Protein AF-A0A520CD63-F1 (afdb_monomer_lite)

Structure (mmCIF, N/CA/C/O backbone):
data_AF-A0A520CD63-F1
#
_entry.id   AF-A0A520CD63-F1
#
loop_
_atom_site.group_PDB
_atom_site.id
_atom_site.type_symbol
_atom_site.label_atom_id
_atom_site.label_alt_id
_atom_site.label_comp_id
_atom_site.label_asym_id
_atom_site.label_entity_id
_atom_site.label_seq_id
_atom_site.pdbx_PDB_ins_code
_atom_site.Cartn_x
_atom_site.Cartn_y
_atom_site.Cartn_z
_atom_site.occupancy
_atom_site.B_iso_or_equiv
_atom_site.auth_seq_id
_atom_site.auth_comp_id
_atom_site.auth_asym_id
_atom_site.auth_atom_id
_atom_site.pdbx_PDB_model_num
ATOM 1 N N . ASP A 1 1 ? -8.439 4.304 -21.862 1.00 48.66 1 ASP A N 1
ATOM 2 C CA . ASP A 1 1 ? -7.295 4.084 -20.960 1.00 48.66 1 ASP A CA 1
ATOM 3 C C . ASP A 1 1 ? -7.666 4.312 -19.513 1.00 48.66 1 ASP A C 1
ATOM 5 O O . ASP A 1 1 ? -8.055 5.412 -19.145 1.00 48.66 1 ASP A O 1
ATOM 9 N N . ARG A 1 2 ? -7.609 3.262 -18.692 1.00 60.06 2 ARG A N 1
ATOM 10 C CA . ARG A 1 2 ? -7.637 3.384 -17.231 1.00 60.06 2 ARG A CA 1
ATOM 11 C C . ARG A 1 2 ? -6.219 3.055 -16.774 1.00 60.06 2 ARG A C 1
ATOM 13 O O . ARG A 1 2 ? -5.708 2.009 -17.158 1.00 60.06 2 ARG A O 1
ATOM 20 N N . GLY A 1 3 ? -5.561 3.977 -16.071 1.00 78.25 3 GLY A N 1
ATOM 21 C CA . GLY A 1 3 ? -4.210 3.750 -15.549 1.00 78.25 3 GLY A CA 1
ATOM 22 C C . GLY A 1 3 ? -4.167 2.604 -14.531 1.00 78.25 3 GLY A C 1
ATOM 23 O O . GLY A 1 3 ? -5.186 1.996 -14.220 1.00 78.25 3 GLY A O 1
ATOM 24 N N . ALA A 1 4 ? -2.996 2.344 -13.958 1.00 88.62 4 ALA A N 1
ATOM 25 C CA . ALA A 1 4 ? -2.793 1.285 -12.964 1.00 88.62 4 ALA A CA 1
ATOM 26 C C . ALA A 1 4 ? -3.147 1.706 -11.516 1.00 88.62 4 ALA A C 1
ATOM 28 O O . ALA A 1 4 ? -2.698 1.085 -10.555 1.00 88.62 4 ALA A O 1
ATOM 29 N N . GLN A 1 5 ? -3.948 2.767 -11.346 1.00 93.69 5 GLN A N 1
ATOM 30 C CA . GLN A 1 5 ? -4.421 3.204 -10.031 1.00 93.69 5 GLN A CA 1
ATOM 31 C C . GLN A 1 5 ? -5.537 2.280 -9.530 1.00 93.69 5 GLN A C 1
ATOM 33 O O . GLN A 1 5 ? -6.604 2.187 -10.142 1.00 93.69 5 GLN A O 1
ATOM 38 N N . LEU A 1 6 ? -5.333 1.712 -8.346 1.00 93.69 6 LEU A N 1
ATOM 39 C CA . LEU A 1 6 ? -6.331 1.014 -7.550 1.00 93.69 6 LEU A CA 1
ATOM 40 C C . LEU A 1 6 ? -6.822 1.924 -6.413 1.00 93.69 6 LEU A C 1
ATOM 42 O O . LEU A 1 6 ? -6.030 2.564 -5.724 1.00 93.69 6 LEU A O 1
ATOM 46 N N . SER A 1 7 ? -8.139 1.993 -6.217 1.00 95.81 7 SER A N 1
ATOM 47 C CA . SER A 1 7 ? -8.760 2.623 -5.044 1.00 95.81 7 SER A CA 1
ATOM 48 C C . SER A 1 7 ? -9.453 1.547 -4.220 1.00 95.81 7 SER A C 1
ATOM 50 O O . SER A 1 7 ? -10.301 0.825 -4.742 1.00 95.81 7 SER A O 1
ATOM 52 N N . ILE A 1 8 ? -9.085 1.446 -2.949 1.00 95.81 8 ILE A N 1
ATOM 53 C CA . ILE A 1 8 ? -9.609 0.475 -1.994 1.00 95.81 8 ILE A CA 1
ATOM 54 C C . ILE A 1 8 ? -10.459 1.244 -0.987 1.00 95.81 8 ILE A C 1
ATOM 56 O O . ILE A 1 8 ? -9.957 2.147 -0.324 1.00 95.81 8 ILE A O 1
ATOM 60 N N . ILE A 1 9 ? -11.739 0.892 -0.881 1.00 97.31 9 ILE A N 1
ATOM 61 C CA . ILE A 1 9 ? -12.631 1.429 0.153 1.00 97.31 9 ILE A CA 1
ATOM 62 C C . ILE A 1 9 ? -12.412 0.607 1.427 1.00 97.31 9 ILE A C 1
ATOM 64 O O . ILE A 1 9 ? -12.785 -0.567 1.483 1.00 97.31 9 ILE A O 1
ATOM 68 N N . ALA A 1 10 ? -11.804 1.219 2.437 1.00 95.50 10 ALA A N 1
ATOM 69 C CA . ALA A 1 10 ? -11.494 0.626 3.729 1.00 95.50 10 ALA A CA 1
ATOM 70 C C . ALA A 1 10 ? -12.538 1.062 4.769 1.00 95.50 10 ALA A C 1
ATOM 72 O O . ALA A 1 10 ? -12.335 2.003 5.532 1.00 95.50 10 ALA A O 1
ATOM 73 N N . LYS A 1 11 ? -13.675 0.355 4.781 1.00 93.12 11 LYS A N 1
ATOM 74 C CA . LYS A 1 11 ? -14.866 0.696 5.585 1.00 93.12 11 LYS A CA 1
ATOM 75 C C . LYS A 1 11 ? -14.648 0.699 7.100 1.00 93.12 11 LYS A C 1
ATOM 77 O O . LYS A 1 11 ? -15.463 1.273 7.813 1.00 93.12 11 LYS A O 1
ATOM 82 N N . ASP A 1 12 ? -13.614 0.016 7.578 1.00 94.25 12 ASP A N 1
ATOM 83 C CA . ASP A 1 12 ? -13.303 -0.100 8.999 1.00 94.25 12 ASP A CA 1
ATOM 84 C C . ASP A 1 12 ? -11.801 0.078 9.225 1.00 94.25 12 ASP A C 1
ATOM 86 O O . ASP A 1 12 ? -10.993 -0.421 8.436 1.00 94.25 12 ASP A O 1
ATOM 90 N N . LYS A 1 13 ? -11.449 0.839 10.268 1.00 96.06 13 LYS A N 1
ATOM 91 C CA . LYS A 1 13 ? -10.076 1.223 10.645 1.00 96.06 13 LYS A CA 1
ATOM 92 C C . LYS A 1 13 ? -9.188 1.638 9.455 1.00 96.06 13 LYS A C 1
ATOM 94 O O . LYS A 1 13 ? -7.978 1.419 9.460 1.00 96.06 13 LYS A O 1
ATOM 99 N N . GLY A 1 14 ? -9.765 2.242 8.411 1.00 95.75 14 GLY A N 1
ATOM 100 C CA . GLY A 1 14 ? -9.070 2.455 7.136 1.00 95.75 14 GLY A CA 1
ATOM 101 C C . GLY A 1 14 ? -7.821 3.326 7.255 1.00 95.75 14 GLY A C 1
ATOM 102 O O . GLY A 1 14 ? -6.796 3.017 6.647 1.00 95.75 14 GLY A O 1
ATOM 103 N N . LYS A 1 15 ? -7.881 4.369 8.090 1.00 96.69 15 LYS A N 1
ATOM 104 C CA . LYS A 1 15 ?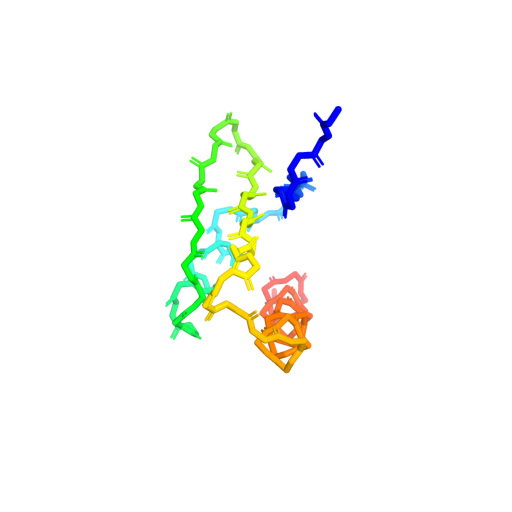 -6.738 5.251 8.339 1.00 96.69 15 LYS A CA 1
ATOM 105 C C . LYS A 1 15 ? -5.606 4.524 9.068 1.00 96.69 15 LYS A C 1
ATOM 107 O O . LYS A 1 15 ? -4.455 4.675 8.680 1.00 96.69 15 LYS A O 1
ATOM 112 N N . GLU A 1 16 ? -5.931 3.670 10.037 1.00 97.62 16 GLU A N 1
ATOM 113 C CA . GLU A 1 16 ? -4.944 2.836 10.736 1.00 97.62 16 GLU A CA 1
ATOM 114 C C . GLU A 1 16 ? -4.290 1.835 9.779 1.00 97.62 16 GLU A C 1
ATOM 116 O O . GLU A 1 16 ? -3.074 1.658 9.802 1.00 97.62 16 GLU A O 1
ATOM 121 N N . VAL A 1 17 ? -5.075 1.207 8.894 1.00 97.44 17 VAL A N 1
ATOM 122 C CA . VAL A 1 17 ? -4.537 0.315 7.854 1.00 97.44 17 VAL A CA 1
ATOM 123 C C . VAL A 1 17 ? -3.606 1.079 6.915 1.00 97.44 17 VAL A C 1
ATOM 125 O O . VAL A 1 17 ? -2.524 0.586 6.606 1.00 97.44 17 VAL A O 1
ATOM 128 N N . PHE A 1 18 ? -3.984 2.286 6.492 1.00 97.69 18 PHE A N 1
ATOM 129 C CA . PHE A 1 18 ? -3.132 3.147 5.672 1.00 97.69 18 PHE A CA 1
ATOM 130 C C . PHE A 1 18 ? -1.823 3.521 6.378 1.00 97.69 18 PHE A C 1
ATOM 132 O O . PHE A 1 18 ? -0.752 3.400 5.784 1.00 97.69 18 PHE A O 1
ATOM 139 N N . ASP A 1 19 ? -1.890 3.931 7.643 1.00 97.38 19 ASP A N 1
ATOM 140 C CA . ASP A 1 19 ? -0.706 4.289 8.425 1.00 97.38 19 ASP A CA 1
ATOM 141 C C . ASP A 1 19 ? 0.204 3.062 8.632 1.00 97.38 19 ASP A C 1
ATOM 143 O O . ASP A 1 19 ? 1.420 3.152 8.471 1.00 97.38 19 ASP A O 1
ATOM 147 N N . GLY A 1 20 ? -0.374 1.875 8.845 1.00 97.31 20 GLY A N 1
ATOM 148 C CA . GLY A 1 20 ? 0.375 0.618 8.903 1.00 97.31 20 GLY A CA 1
ATOM 149 C C . GLY A 1 20 ? 1.052 0.237 7.578 1.00 97.31 20 GLY A C 1
ATOM 150 O O . GLY A 1 20 ? 2.151 -0.317 7.589 1.00 97.31 20 GLY A O 1
ATOM 151 N N . LEU A 1 21 ? 0.450 0.545 6.423 1.00 97.44 21 LEU A N 1
ATOM 152 C CA . LEU A 1 21 ? 1.116 0.387 5.121 1.00 97.44 21 LEU A CA 1
ATOM 153 C C . LEU A 1 21 ? 2.310 1.338 4.987 1.00 97.44 21 LEU A C 1
ATOM 155 O O . LEU A 1 21 ? 3.376 0.918 4.532 1.00 97.44 21 LEU A O 1
ATOM 159 N N . PHE A 1 22 ? 2.153 2.588 5.429 1.00 96.69 22 PHE A N 1
ATOM 16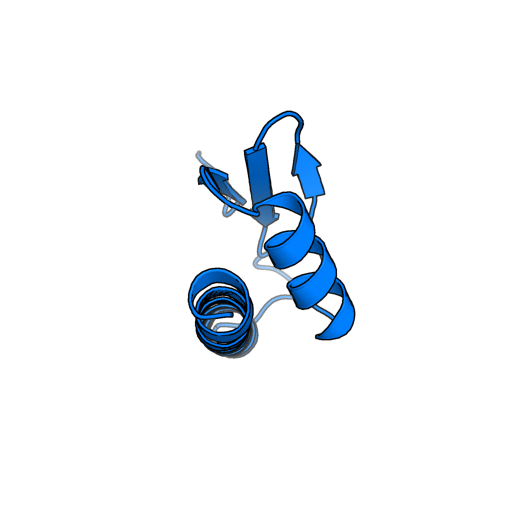0 C CA . PHE A 1 22 ? 3.223 3.584 5.420 1.00 96.69 22 PHE A CA 1
ATOM 161 C C . PHE A 1 22 ? 4.423 3.144 6.276 1.00 96.69 22 PHE A C 1
ATOM 163 O O . PHE A 1 22 ? 5.566 3.254 5.834 1.00 96.69 22 PHE A O 1
ATOM 170 N N . GLU A 1 23 ? 4.178 2.551 7.449 1.00 96.75 23 GLU A N 1
ATOM 171 C CA . GLU A 1 23 ? 5.221 1.948 8.298 1.00 96.75 23 GLU A CA 1
ATOM 172 C C . GLU A 1 23 ? 5.963 0.779 7.625 1.00 96.75 23 GLU A C 1
ATOM 174 O O . GLU A 1 23 ? 7.111 0.499 7.964 1.00 96.75 23 GLU A O 1
ATOM 179 N N . ASN A 1 24 ? 5.335 0.109 6.654 1.00 95.62 24 ASN A N 1
ATOM 180 C CA . ASN A 1 24 ? 5.949 -0.941 5.834 1.00 95.62 24 ASN A CA 1
ATOM 181 C C . ASN A 1 24 ? 6.528 -0.395 4.514 1.00 95.62 24 ASN A C 1
ATOM 183 O O . ASN A 1 24 ? 6.766 -1.162 3.583 1.00 95.62 24 ASN A O 1
ATOM 187 N N . TYR A 1 25 ? 6.769 0.919 4.431 1.00 95.12 25 TYR A N 1
ATOM 188 C CA . TYR A 1 25 ? 7.339 1.614 3.270 1.00 95.12 25 TYR A CA 1
ATOM 189 C C . TYR A 1 25 ? 6.489 1.538 1.991 1.00 95.12 25 TYR A C 1
ATOM 191 O O . TYR A 1 25 ? 6.993 1.769 0.891 1.00 95.12 25 TYR A O 1
ATOM 199 N N . ILE A 1 26 ? 5.189 1.264 2.118 1.00 96.81 26 ILE A N 1
ATOM 200 C CA . ILE A 1 26 ? 4.249 1.276 0.995 1.00 96.81 26 ILE A CA 1
ATOM 201 C C . ILE A 1 26 ? 3.620 2.659 0.915 1.00 96.81 26 ILE A C 1
ATOM 203 O O . ILE A 1 26 ? 2.817 3.056 1.760 1.00 96.81 26 ILE A O 1
ATOM 207 N N . LEU A 1 27 ? 4.002 3.399 -0.123 1.00 94.81 27 LEU A N 1
ATOM 208 C CA . LEU A 1 27 ? 3.542 4.762 -0.343 1.00 94.81 27 LEU A CA 1
ATOM 209 C C . LEU A 1 27 ? 2.275 4.773 -1.202 1.00 94.81 27 LEU A C 1
ATOM 211 O O . LEU A 1 27 ? 2.219 4.184 -2.281 1.00 94.81 27 LEU A O 1
ATOM 215 N N . GLY A 1 28 ? 1.268 5.492 -0.722 1.00 94.31 28 GLY A N 1
ATOM 216 C CA . GLY A 1 28 ? -0.007 5.697 -1.393 1.00 94.31 28 GLY A CA 1
ATOM 217 C C . GLY A 1 28 ? -0.618 7.039 -1.015 1.00 94.31 28 GLY A C 1
ATOM 218 O O . GLY A 1 28 ? 0.008 7.855 -0.341 1.00 94.31 28 GLY A O 1
ATOM 219 N N . ASP A 1 29 ? -1.858 7.251 -1.438 1.00 95.56 29 ASP A N 1
ATOM 220 C CA . ASP A 1 29 ? -2.635 8.447 -1.115 1.00 95.56 29 ASP A CA 1
ATOM 221 C C . ASP A 1 29 ? -3.854 8.070 -0.265 1.00 95.56 29 ASP A C 1
ATOM 223 O O . ASP A 1 29 ? -4.558 7.099 -0.563 1.00 95.56 29 ASP A O 1
ATOM 227 N N . TRP A 1 30 ? -4.090 8.833 0.802 1.00 97.25 30 TRP A N 1
ATOM 228 C CA . TRP A 1 30 ? -5.282 8.704 1.636 1.00 97.25 30 TRP A CA 1
ATOM 229 C C . TRP A 1 30 ? -6.328 9.715 1.187 1.00 97.25 30 TRP A C 1
ATOM 231 O O . TRP A 1 30 ? -6.066 10.912 1.054 1.00 97.25 30 TRP A O 1
ATOM 241 N N . ARG A 1 31 ? -7.545 9.231 0.976 1.00 97.31 31 ARG A N 1
ATOM 242 C CA . ARG A 1 31 ? -8.673 10.023 0.511 1.00 97.31 31 ARG A CA 1
ATOM 243 C C . ARG A 1 31 ? -9.802 9.895 1.515 1.00 97.31 31 ARG A C 1
ATOM 245 O O . ARG A 1 31 ? -10.404 8.834 1.648 1.00 97.31 31 ARG A O 1
ATOM 252 N N . GLU A 1 32 ? -10.106 11.012 2.166 1.00 95.00 32 GLU A N 1
ATOM 253 C CA . GLU A 1 32 ? -11.241 11.103 3.078 1.00 95.00 32 GLU A CA 1
ATOM 254 C C . GLU A 1 32 ? -12.556 10.681 2.385 1.00 95.00 32 GLU A C 1
ATOM 256 O O . GLU A 1 32 ? -12.778 11.058 1.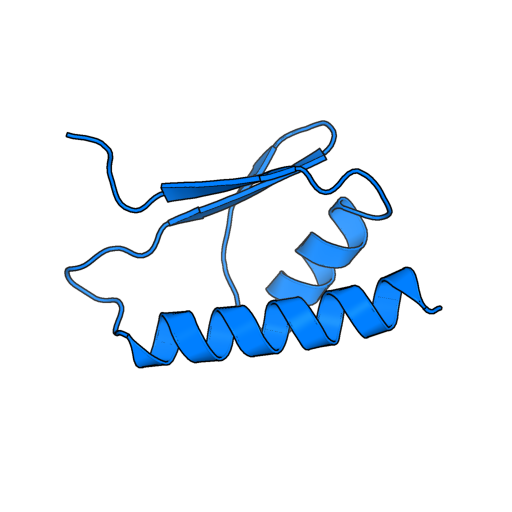223 1.00 95.00 32 GLU A O 1
ATOM 261 N N . PRO A 1 33 ? -13.447 9.956 3.085 1.00 94.81 33 PRO A N 1
ATOM 262 C CA . PRO A 1 33 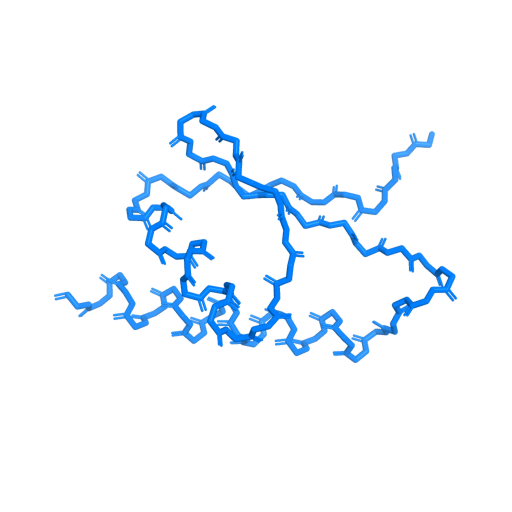? -13.304 9.520 4.481 1.00 94.81 33 PRO A CA 1
ATOM 263 C C . PRO A 1 33 ? -12.608 8.158 4.673 1.00 94.81 33 PRO A C 1
ATOM 265 O O . PRO A 1 33 ? -12.225 7.834 5.791 1.00 94.81 33 PRO A O 1
ATOM 268 N N . ASP A 1 34 ? -12.494 7.327 3.636 1.00 97.12 34 ASP A N 1
ATOM 269 C CA . ASP A 1 34 ? -12.248 5.889 3.818 1.00 97.12 34 ASP A CA 1
ATOM 270 C C . ASP A 1 34 ? -11.519 5.208 2.648 1.00 97.12 34 ASP A C 1
ATOM 272 O O . ASP A 1 34 ? -11.580 3.986 2.499 1.00 97.12 34 ASP A O 1
ATOM 276 N N . VAL A 1 35 ? -10.833 5.963 1.788 1.00 97.88 35 VAL A N 1
ATOM 277 C CA . VAL A 1 35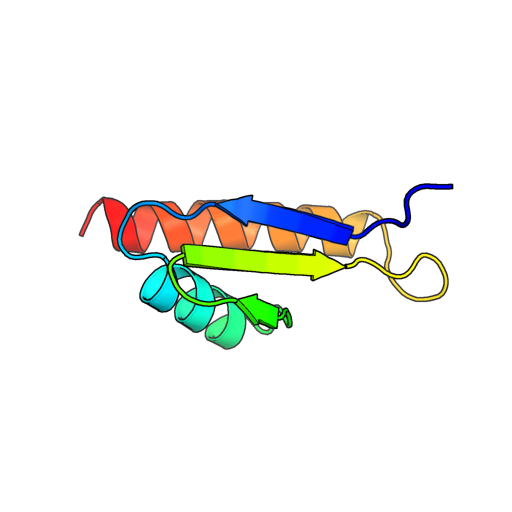 ? -10.247 5.418 0.558 1.00 97.88 35 VAL A CA 1
ATOM 278 C C . VAL A 1 35 ? -8.721 5.441 0.591 1.00 97.88 35 VAL A C 1
ATOM 280 O O . VAL A 1 35 ? -8.094 6.491 0.709 1.00 97.88 35 VAL A O 1
ATOM 283 N N . ILE A 1 36 ? -8.118 4.272 0.366 1.00 97.69 36 ILE A N 1
ATOM 284 C CA . ILE A 1 36 ? -6.682 4.110 0.113 1.00 97.69 36 ILE A CA 1
ATOM 285 C C . ILE A 1 36 ? -6.453 4.032 -1.393 1.00 97.69 36 ILE A C 1
ATOM 287 O O . ILE A 1 36 ? -7.096 3.244 -2.091 1.00 97.69 36 ILE A O 1
ATOM 291 N N . ARG A 1 37 ? -5.512 4.819 -1.910 1.00 97.31 37 ARG A N 1
ATOM 292 C CA . ARG A 1 37 ? -5.092 4.777 -3.311 1.00 97.31 37 ARG A CA 1
ATOM 293 C C . ARG A 1 37 ? -3.666 4.284 -3.449 1.00 97.31 37 ARG A C 1
ATOM 295 O O . ARG A 1 37 ? -2.748 4.839 -2.854 1.00 97.31 37 ARG A O 1
ATOM 302 N N . LEU A 1 38 ? -3.491 3.295 -4.317 1.00 96.00 38 LEU A N 1
ATOM 303 C CA . LEU A 1 38 ? -2.194 2.767 -4.724 1.00 96.00 38 LEU A CA 1
ATOM 304 C C . LEU A 1 38 ? -2.102 2.840 -6.244 1.00 96.00 38 LEU A C 1
ATOM 306 O O . LEU A 1 38 ? -3.039 2.462 -6.943 1.00 96.00 38 LEU A O 1
ATOM 310 N N . SER A 1 39 ? -0.989 3.349 -6.761 1.00 95.19 39 SER A N 1
ATOM 311 C CA . SER A 1 39 ? -0.762 3.470 -8.204 1.00 95.19 39 SER A CA 1
ATOM 312 C C . SER A 1 39 ? 0.612 2.932 -8.544 1.00 95.19 39 SER A C 1
ATOM 314 O O . SER A 1 39 ? 1.605 3.634 -8.378 1.00 95.19 39 SER A O 1
ATOM 316 N N . ALA A 1 40 ? 0.663 1.696 -9.034 1.00 94.38 40 ALA A N 1
ATOM 317 C CA . ALA A 1 40 ? 1.895 1.165 -9.594 1.00 94.38 40 ALA A CA 1
ATOM 318 C C . ALA A 1 40 ? 2.178 1.882 -10.919 1.00 94.38 40 ALA A C 1
ATOM 320 O O . ALA A 1 40 ? 1.308 1.965 -11.787 1.00 94.38 40 ALA A O 1
ATOM 321 N N . VAL A 1 41 ? 3.382 2.409 -11.092 1.00 93.56 41 VAL A N 1
ATOM 322 C CA . VAL A 1 41 ? 3.798 3.046 -12.337 1.00 93.56 41 VAL A CA 1
ATOM 323 C C . VAL A 1 41 ? 4.642 2.055 -13.136 1.00 93.56 41 VAL A C 1
ATOM 325 O O . VAL A 1 41 ? 5.727 1.685 -12.688 1.00 93.56 41 VAL A O 1
ATOM 328 N N . PRO A 1 42 ? 4.191 1.642 -14.339 1.00 91.12 42 PRO A N 1
ATOM 329 C CA . PRO A 1 42 ? 4.826 0.554 -15.088 1.00 91.12 42 PRO A CA 1
ATOM 330 C C . PRO A 1 42 ? 6.307 0.760 -15.415 1.00 91.12 42 PRO A C 1
ATOM 332 O O . PRO A 1 42 ? 7.018 -0.206 -15.655 1.00 91.12 42 PRO A O 1
ATOM 335 N N . LEU A 1 43 ? 6.772 2.013 -15.458 1.00 94.44 43 LEU A N 1
ATOM 336 C CA . LEU A 1 43 ? 8.158 2.331 -15.796 1.00 94.44 43 LEU A CA 1
ATOM 337 C C . LEU A 1 43 ? 9.150 1.908 -14.702 1.00 94.44 43 LEU A C 1
ATOM 339 O O . LEU A 1 43 ? 10.309 1.649 -15.013 1.00 94.44 43 LEU A O 1
ATOM 343 N N . TYR A 1 44 ? 8.720 1.875 -13.439 1.00 94.12 44 TYR A N 1
ATOM 344 C CA . TYR A 1 44 ? 9.625 1.680 -12.303 1.00 94.12 44 TYR A CA 1
ATOM 345 C C . TYR A 1 44 ? 9.080 0.775 -11.197 1.00 94.12 44 TYR A C 1
ATOM 347 O O . TYR A 1 44 ? 9.776 0.561 -10.210 1.00 94.12 44 TYR A O 1
ATOM 355 N N . ASN A 1 45 ? 7.872 0.230 -11.344 1.00 95.88 45 ASN A N 1
ATOM 356 C CA . ASN A 1 45 ? 7.375 -0.823 -10.469 1.00 95.88 45 ASN A CA 1
ATOM 357 C C . ASN A 1 45 ? 7.411 -2.176 -11.171 1.00 95.88 45 ASN A C 1
ATOM 359 O O . ASN A 1 45 ? 7.033 -2.309 -12.335 1.00 95.88 45 ASN A O 1
ATOM 363 N N . SER A 1 46 ? 7.847 -3.183 -10.427 1.00 96.81 46 SER A N 1
ATOM 364 C CA . SER A 1 46 ? 7.880 -4.576 -10.845 1.00 96.81 46 SER A CA 1
ATOM 365 C C . SER A 1 46 ? 6.621 -5.326 -10.398 1.00 96.81 46 SER A C 1
ATOM 367 O O . SER A 1 46 ? 5.860 -4.878 -9.537 1.00 96.81 46 SER A O 1
ATOM 369 N N . PHE A 1 47 ? 6.402 -6.516 -10.961 1.00 96.44 47 PHE A N 1
ATOM 370 C CA . PHE A 1 47 ? 5.371 -7.428 -10.455 1.00 96.44 47 PHE A CA 1
ATOM 371 C C . PHE A 1 47 ? 5.665 -7.904 -9.024 1.00 96.44 47 PHE A C 1
ATOM 373 O O . PHE A 1 47 ? 4.732 -8.169 -8.269 1.00 96.44 47 PHE A O 1
ATOM 380 N N . GLU A 1 48 ? 6.942 -7.977 -8.639 1.00 97.88 48 GLU A N 1
ATOM 381 C CA . GLU A 1 48 ? 7.362 -8.316 -7.278 1.00 97.88 48 GLU A CA 1
ATOM 382 C C . GLU A 1 48 ? 6.962 -7.220 -6.282 1.00 97.88 48 GLU A C 1
ATOM 384 O O . GLU A 1 48 ? 6.401 -7.540 -5.237 1.00 97.88 48 GLU A O 1
ATOM 389 N N . ASP A 1 49 ? 7.113 -5.937 -6.635 1.00 96.25 49 ASP A N 1
ATOM 390 C CA . ASP A 1 49 ? 6.664 -4.820 -5.786 1.00 96.25 49 ASP A CA 1
ATOM 391 C C . ASP A 1 49 ? 5.159 -4.906 -5.499 1.00 96.25 49 ASP A C 1
ATOM 393 O O . ASP A 1 49 ? 4.708 -4.674 -4.375 1.00 96.25 49 ASP A O 1
ATOM 397 N N . ILE A 1 50 ? 4.368 -5.271 -6.514 1.00 96.06 50 ILE A N 1
ATOM 398 C CA . ILE A 1 50 ? 2.916 -5.447 -6.389 1.00 96.06 50 ILE A CA 1
ATOM 399 C C . ILE A 1 50 ? 2.596 -6.630 -5.471 1.00 96.06 50 ILE A C 1
ATOM 401 O O . ILE A 1 50 ? 1.723 -6.517 -4.610 1.00 96.06 5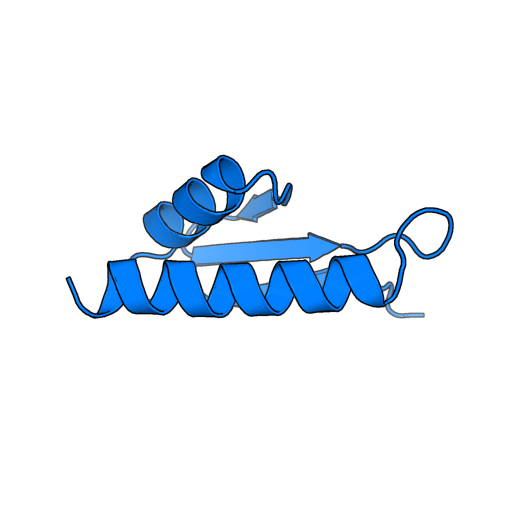0 ILE A O 1
ATOM 405 N N . TYR A 1 51 ? 3.304 -7.749 -5.630 1.00 97.62 51 TYR A N 1
ATOM 406 C CA . TYR A 1 51 ? 3.135 -8.924 -4.778 1.00 97.62 51 TYR A CA 1
ATOM 407 C C . TYR A 1 51 ? 3.455 -8.605 -3.310 1.00 97.62 51 TYR A C 1
ATOM 409 O O . TYR A 1 51 ? 2.623 -8.837 -2.434 1.00 97.62 51 TYR A O 1
ATOM 417 N N . LEU A 1 52 ? 4.613 -7.992 -3.049 1.00 97.44 52 LEU A N 1
ATOM 418 C CA . LEU A 1 52 ? 5.036 -7.589 -1.705 1.00 97.44 52 LEU A CA 1
ATOM 419 C C . LEU A 1 52 ? 4.071 -6.569 -1.084 1.00 97.44 52 LEU A C 1
ATOM 421 O O . LEU A 1 52 ? 3.753 -6.663 0.102 1.00 97.44 52 LEU A O 1
ATOM 425 N N . THR A 1 53 ? 3.543 -5.642 -1.889 1.00 97.31 53 THR A N 1
ATOM 426 C CA . THR A 1 53 ? 2.496 -4.705 -1.457 1.00 97.31 53 THR A CA 1
ATOM 427 C C . THR A 1 53 ? 1.224 -5.440 -1.026 1.00 97.31 53 THR A C 1
ATOM 429 O O . THR A 1 53 ? 0.638 -5.104 0.003 1.00 97.31 53 THR A O 1
ATOM 432 N N . GLY A 1 54 ? 0.800 -6.457 -1.782 1.00 96.75 54 GLY A N 1
ATOM 433 C CA . GLY A 1 54 ? -0.355 -7.293 -1.446 1.00 96.75 54 GLY A CA 1
ATOM 434 C C . GLY A 1 54 ? -0.169 -8.070 -0.140 1.00 96.75 54 GLY A C 1
ATOM 435 O O . GLY A 1 54 ? -1.055 -8.054 0.715 1.00 96.75 54 GLY A O 1
ATOM 436 N N . GLU A 1 55 ? 0.999 -8.684 0.050 1.00 98.19 55 GLU A N 1
ATOM 437 C CA . GLU A 1 55 ? 1.348 -9.419 1.274 1.00 98.19 55 GLU A CA 1
ATOM 438 C C . GLU A 1 55 ? 1.355 -8.509 2.510 1.00 98.19 55 GLU A C 1
ATOM 440 O O . GLU A 1 55 ? 0.794 -8.843 3.558 1.00 98.19 55 GLU A O 1
ATOM 445 N N . ALA A 1 56 ? 1.948 -7.322 2.389 1.00 97.75 56 ALA A N 1
ATOM 446 C CA . ALA A 1 56 ? 1.953 -6.340 3.464 1.00 97.75 56 ALA A CA 1
ATOM 447 C C . ALA A 1 56 ? 0.540 -5.830 3.779 1.00 97.75 56 ALA A C 1
ATOM 449 O O . ALA A 1 56 ? 0.175 -5.754 4.952 1.00 97.75 56 ALA A O 1
ATOM 450 N N . LEU A 1 57 ? -0.282 -5.549 2.760 1.00 97.25 57 LEU A N 1
ATOM 451 C CA . LEU A 1 57 ? -1.681 -5.164 2.947 1.00 97.25 57 LEU A CA 1
ATOM 452 C C . LEU A 1 57 ? -2.469 -6.241 3.694 1.00 97.25 57 LEU A C 1
ATOM 454 O O . LEU A 1 57 ? -3.199 -5.922 4.636 1.00 97.25 57 LEU A O 1
ATOM 458 N N . LEU A 1 58 ? -2.301 -7.510 3.323 1.00 97.31 58 LEU A N 1
ATOM 459 C CA . LEU A 1 58 ? -2.938 -8.630 4.009 1.00 97.31 58 LEU A CA 1
ATOM 460 C C . LEU A 1 58 ? -2.501 -8.699 5.478 1.00 97.31 58 LEU A C 1
ATOM 462 O O . LEU A 1 58 ? -3.340 -8.730 6.375 1.00 97.31 58 LEU A O 1
ATOM 466 N N . LYS A 1 59 ? -1.192 -8.661 5.736 1.00 97.81 59 LYS A N 1
ATOM 467 C CA . LYS A 1 59 ? -0.633 -8.737 7.091 1.00 97.81 59 LYS A CA 1
ATOM 468 C C . LYS A 1 59 ? -1.081 -7.571 7.977 1.00 97.81 59 LYS A C 1
ATOM 470 O O . LYS A 1 59 ? -1.475 -7.788 9.123 1.00 97.81 59 LYS A O 1
ATOM 475 N N . VAL A 1 60 ? -1.016 -6.340 7.466 1.00 97.50 60 VAL A N 1
ATOM 476 C CA . VAL A 1 60 ? -1.399 -5.120 8.195 1.00 97.50 60 VAL A CA 1
ATOM 477 C C . VAL A 1 60 ? -2.896 -5.120 8.488 1.00 97.50 60 VAL A C 1
ATOM 479 O O . VAL A 1 60 ? -3.288 -4.932 9.639 1.00 97.50 60 VAL A O 1
ATOM 482 N N . SER A 1 61 ? -3.729 -5.394 7.480 1.00 96.12 61 SER A N 1
ATOM 483 C CA . SER A 1 61 ? -5.184 -5.437 7.661 1.00 96.12 61 SER A CA 1
ATOM 484 C C . SER A 1 61 ? -5.600 -6.516 8.658 1.00 96.12 61 SER A C 1
ATOM 486 O O . SER A 1 61 ? -6.369 -6.226 9.566 1.00 96.12 61 SER A O 1
ATOM 488 N N . GLN A 1 62 ? -5.037 -7.725 8.584 1.00 96.62 62 GLN A N 1
ATOM 489 C CA . GLN A 1 62 ? -5.315 -8.776 9.566 1.00 96.62 62 GLN A CA 1
ATOM 490 C C . GLN A 1 62 ? -4.886 -8.381 10.979 1.00 96.62 62 GLN A C 1
ATOM 492 O O . GLN A 1 62 ? -5.627 -8.628 11.925 1.00 96.62 62 GLN A O 1
ATOM 497 N N . LYS A 1 63 ? -3.708 -7.770 11.141 1.00 96.81 63 LYS A N 1
ATOM 498 C CA . LYS A 1 63 ? -3.233 -7.327 12.456 1.00 96.81 63 LYS A CA 1
ATOM 499 C C . LYS A 1 63 ? -4.167 -6.284 13.074 1.00 96.81 63 LYS A C 1
ATOM 501 O O . LYS A 1 63 ? -4.420 -6.351 14.267 1.00 96.81 63 LYS A O 1
ATOM 506 N N . ILE A 1 64 ? -4.650 -5.328 12.282 1.00 96.75 64 ILE A N 1
ATOM 507 C CA . ILE A 1 64 ? -5.448 -4.191 12.766 1.00 96.75 64 ILE A CA 1
ATOM 508 C C . ILE A 1 64 ? -6.919 -4.565 12.960 1.00 96.75 64 ILE A C 1
ATOM 510 O O . ILE A 1 64 ? -7.535 -4.165 13.946 1.00 96.75 64 ILE A O 1
ATOM 514 N N . LEU A 1 65 ? -7.492 -5.340 12.040 1.00 94.75 65 LEU A N 1
ATOM 515 C CA . LEU A 1 65 ? -8.906 -5.716 12.090 1.00 94.75 65 LEU A CA 1
ATOM 516 C C . LEU A 1 65 ? -9.187 -6.824 13.112 1.00 94.75 65 LEU A C 1
ATOM 518 O O . LEU A 1 65 ? -10.297 -6.892 13.627 1.00 94.75 65 LEU A O 1
ATOM 522 N N . ASN A 1 66 ? -8.197 -7.669 13.423 1.00 93.25 66 ASN A N 1
ATOM 523 C CA . ASN A 1 66 ? -8.332 -8.721 14.439 1.00 93.25 66 ASN A CA 1
ATOM 524 C C . ASN A 1 66 ? -7.804 -8.310 15.827 1.00 93.25 66 ASN A C 1
ATOM 526 O O . ASN A 1 66 ? -7.791 -9.148 16.730 1.00 93.25 66 ASN A O 1
ATOM 530 N N . ALA A 1 67 ? -7.331 -7.070 15.981 1.00 81.38 67 ALA A N 1
ATOM 531 C CA . ALA A 1 67 ? -6.981 -6.470 17.270 1.00 81.38 67 ALA A CA 1
ATOM 532 C C . ALA A 1 67 ? -8.189 -5.744 17.872 1.00 81.38 67 ALA A C 1
ATOM 534 O O . ALA A 1 67 ? -8.408 -5.923 19.088 1.00 81.38 67 ALA A O 1
#

pLDDT: mean 94.28, std 7.78, range [48.66, 98.19]

Radius of gyration: 11.95 Å; chains: 1; bounding box: 24×20×38 Å

Secondary structure (DSSP, 8-state):
---SEEEEE-TTTHHHHHHHHHHTT---EEETTTEEEEE--TTT--HHHHHHHHHHHHHHHHHHHT-

Sequence (67 aa):
DRGAQLSIIAKDKGKEVFDGLFENYILGDWREPDVIRLSAVPLYNSFEDIYLTGEALLKVSQKILNA

Foldseek 3Di:
DDAQKDKDFAPPPQVQLVVQLVVVVQDFDDDPPGITIDGDDVVPDDPVNVVVSVVSSVVSCCVVVVD